Protein AF-Q3J6S4-F1 (afdb_monomer_lite)

InterPro domains:
  IPR027417 P-loop containing nucleoside triphosphate hydrolase [G3DSA:3.40.50.300] (1-61)
  IPR027417 P-loop containing nucleoside triphosphate hydrolase [SSF52540] (1-48)
  IPR041685 Endonuclease GajA/Old nuclease/RecF-like, AAA domain [PF13175] (1-50)

Organism: Nitrosococcus oceani (strain ATCC 19707 / BCRC 17464 / JCM 30415 / NCIMB 11848 / C-107) (NCBI:txid323261)

Foldseek 3Di:
DDDAKDFDCDFDLQHRDIDGDDPPDPDDDDDDDPPNCPVVVVVVVCVVVVCVVCVVVDDDDDPDDDPPDD

Secondary structure (DSSP, 8-state):
----EEEEEEETTEEEEEEE--TT-S-------TTSSHHHHHHHHHHHHHHHHHHTTS----SS------

Sequence (70 aa):
MRLKSLYIGQYKNLLDFSLSFDGSSFIDVFVGKNGTGKSNLFEALIEIFRHIVEYDRSKADLGFSLPCGL

Structure (mmCIF, N/CA/C/O backbone):
data_AF-Q3J6S4-F1
#
_entry.id   AF-Q3J6S4-F1
#
loop_
_atom_site.group_PDB
_atom_site.id
_atom_site.type_symbol
_atom_site.label_atom_id
_atom_site.label_alt_id
_atom_site.label_comp_id
_atom_site.label_asym_id
_atom_site.label_entity_id
_atom_site.label_seq_id
_atom_site.pdbx_PDB_ins_code
_atom_site.Cartn_x
_atom_site.Cartn_y
_atom_site.Cartn_z
_atom_site.occupancy
_atom_site.B_iso_or_equiv
_atom_site.auth_seq_id
_atom_site.auth_comp_id
_atom_site.auth_asym_id
_atom_site.auth_atom_id
_atom_site.pdbx_PDB_model_num
ATOM 1 N N . MET A 1 1 ? -5.355 3.063 -16.265 1.00 73.56 1 MET A N 1
ATOM 2 C CA . MET A 1 1 ? -5.801 2.025 -15.306 1.00 73.56 1 MET A CA 1
ATOM 3 C C . MET A 1 1 ? -5.896 2.683 -13.932 1.00 73.56 1 MET A C 1
ATOM 5 O O . MET A 1 1 ? -5.008 3.468 -13.628 1.00 73.56 1 MET A O 1
ATOM 9 N N . ARG A 1 2 ? -6.964 2.457 -13.150 1.00 86.44 2 ARG A N 1
ATOM 10 C CA . ARG A 1 2 ? -7.139 3.038 -11.801 1.00 86.44 2 ARG A CA 1
ATOM 11 C C . ARG A 1 2 ? -7.230 1.916 -10.768 1.00 86.44 2 ARG A C 1
ATOM 13 O O . ARG A 1 2 ? -7.953 0.947 -11.002 1.00 86.44 2 ARG A O 1
ATOM 20 N N . LEU A 1 3 ? -6.511 2.051 -9.654 1.00 88.81 3 LEU A N 1
ATOM 21 C CA . LEU A 1 3 ? -6.584 1.113 -8.535 1.00 88.81 3 LEU A CA 1
ATOM 22 C C . LEU A 1 3 ? -7.943 1.268 -7.833 1.00 88.81 3 LEU A C 1
ATOM 24 O O . LEU A 1 3 ? -8.322 2.381 -7.483 1.00 88.81 3 LEU A O 1
ATOM 28 N N . LYS A 1 4 ? -8.693 0.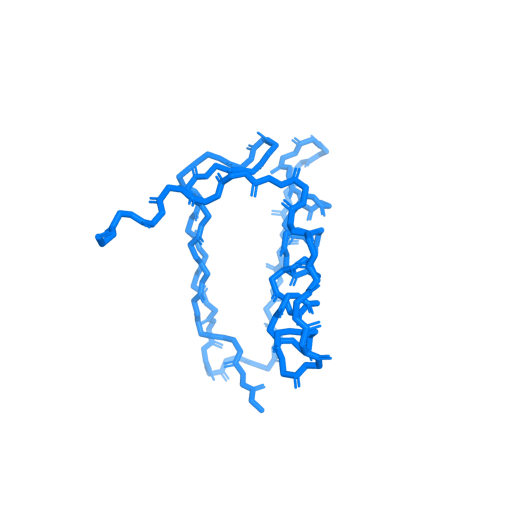169 -7.687 1.00 92.62 4 LYS A N 1
ATOM 29 C CA . LYS A 1 4 ? -10.030 0.168 -7.059 1.00 92.62 4 LYS A CA 1
ATOM 30 C C . LYS A 1 4 ? -9.987 -0.299 -5.609 1.00 92.62 4 LYS A C 1
ATOM 32 O O . LYS A 1 4 ? -10.639 0.277 -4.747 1.00 92.62 4 LYS A O 1
ATOM 37 N N . SER A 1 5 ? -9.200 -1.332 -5.349 1.00 94.31 5 SER A N 1
ATOM 38 C CA . SER A 1 5 ? -9.065 -1.943 -4.035 1.00 94.31 5 SER A CA 1
ATOM 39 C C . SER A 1 5 ? -7.688 -2.575 -3.889 1.00 94.31 5 SER A C 1
ATOM 41 O O . SER A 1 5 ? -7.078 -2.983 -4.879 1.00 94.31 5 SER A O 1
ATOM 43 N N . LEU A 1 6 ? -7.224 -2.675 -2.650 1.00 94.88 6 LEU A N 1
ATOM 44 C CA . LEU A 1 6 ? -5.990 -3.335 -2.255 1.00 94.88 6 LEU A CA 1
ATOM 45 C C . LEU A 1 6 ? -6.255 -4.141 -0.983 1.00 94.88 6 LEU A C 1
ATOM 47 O O . LEU A 1 6 ? -6.817 -3.612 -0.026 1.00 94.88 6 LEU A O 1
ATOM 51 N N . TYR A 1 7 ? -5.816 -5.396 -0.976 1.00 97.00 7 TYR A N 1
ATOM 52 C CA . TYR A 1 7 ? -5.769 -6.233 0.217 1.00 97.00 7 TYR A CA 1
ATOM 53 C C . TYR A 1 7 ? -4.333 -6.703 0.443 1.00 97.00 7 TYR A C 1
ATOM 55 O O . TYR A 1 7 ? -3.666 -7.138 -0.496 1.00 97.00 7 TYR A O 1
ATOM 63 N N . ILE A 1 8 ? -3.866 -6.596 1.684 1.00 95.75 8 ILE A N 1
ATOM 64 C CA . ILE A 1 8 ? -2.556 -7.051 2.143 1.00 95.75 8 ILE A CA 1
ATOM 65 C C . ILE A 1 8 ? -2.797 -7.928 3.371 1.00 95.75 8 ILE A C 1
ATOM 67 O O . ILE A 1 8 ? -3.136 -7.417 4.436 1.00 95.75 8 ILE A O 1
ATOM 71 N N . GLY A 1 9 ? -2.598 -9.241 3.225 1.00 95.50 9 GLY A N 1
ATOM 72 C CA . GLY A 1 9 ? -2.715 -10.176 4.347 1.00 95.50 9 GLY A CA 1
ATOM 73 C C . GLY A 1 9 ? -1.632 -9.934 5.399 1.00 95.50 9 GLY A C 1
ATOM 74 O O . GLY A 1 9 ? -1.928 -9.681 6.562 1.00 95.50 9 GLY A O 1
ATOM 75 N N . GLN A 1 10 ? -0.362 -9.934 4.985 1.00 95.00 10 GLN A N 1
ATOM 76 C CA . GLN A 1 10 ? 0.755 -9.646 5.881 1.00 95.00 10 GLN A CA 1
ATOM 77 C C . GLN A 1 10 ? 1.905 -8.973 5.128 1.00 95.00 10 GLN A C 1
ATOM 79 O O . GLN A 1 10 ? 2.485 -9.556 4.216 1.00 95.00 10 GLN A O 1
ATOM 84 N N . TYR A 1 11 ? 2.252 -7.751 5.531 1.00 95.50 11 TYR A N 1
ATOM 85 C CA . TYR A 1 11 ? 3.443 -7.043 5.061 1.00 95.50 11 TYR A CA 1
ATOM 86 C C . TYR A 1 11 ? 3.920 -6.038 6.112 1.00 95.50 11 TYR A C 1
ATOM 88 O O . TYR A 1 11 ? 3.278 -5.015 6.356 1.00 95.50 11 TYR A O 1
ATOM 96 N N . LYS A 1 12 ? 5.072 -6.303 6.736 1.00 95.44 12 LYS A N 1
ATOM 97 C CA . LYS A 1 12 ? 5.623 -5.473 7.823 1.00 95.44 12 LYS A CA 1
ATOM 98 C C . LYS A 1 12 ? 4.571 -5.233 8.922 1.00 95.44 12 LYS A C 1
ATOM 100 O O . LYS A 1 12 ? 4.142 -6.180 9.569 1.00 95.44 12 LYS A O 1
ATOM 105 N N . ASN A 1 13 ? 4.157 -3.983 9.140 1.00 93.88 13 ASN A N 1
ATOM 106 C CA . ASN A 1 13 ? 3.134 -3.615 10.127 1.00 93.88 13 ASN A CA 1
ATOM 107 C C . ASN A 1 13 ? 1.701 -3.546 9.553 1.00 93.88 13 ASN A C 1
ATOM 109 O O . ASN A 1 13 ? 0.795 -3.109 10.260 1.00 93.88 13 ASN A O 1
ATOM 113 N N . LEU A 1 14 ? 1.498 -3.931 8.289 1.00 95.12 14 LEU A N 1
ATOM 114 C CA . LEU A 1 14 ? 0.187 -4.073 7.661 1.00 95.12 14 LEU A CA 1
ATOM 115 C C . LEU A 1 14 ? -0.264 -5.528 7.820 1.00 95.12 14 LEU A C 1
ATOM 117 O O . LEU A 1 14 ? 0.270 -6.422 7.161 1.00 95.12 14 LEU A O 1
ATOM 121 N N . LEU A 1 15 ? -1.213 -5.756 8.724 1.00 95.50 15 LEU A N 1
ATOM 122 C CA . LEU A 1 15 ? -1.808 -7.062 9.005 1.00 95.50 15 LEU A CA 1
ATOM 123 C C . LEU A 1 15 ? -3.294 -6.989 8.667 1.00 95.50 15 LEU A C 1
ATOM 125 O O . LEU A 1 15 ? -3.973 -6.086 9.159 1.00 95.50 15 LEU A O 1
ATOM 129 N N . ASP A 1 16 ? -3.763 -7.890 7.806 1.00 96.44 16 ASP A N 1
ATOM 130 C CA . ASP A 1 16 ? -5.141 -7.940 7.304 1.00 96.44 16 ASP A CA 1
ATOM 131 C C . ASP A 1 16 ? -5.663 -6.571 6.839 1.00 96.44 16 ASP A C 1
ATOM 133 O O . ASP A 1 16 ? -6.795 -6.154 7.100 1.00 96.44 16 ASP A O 1
ATOM 137 N N . PHE A 1 17 ? -4.801 -5.834 6.142 1.00 95.44 17 PHE A N 1
ATOM 138 C CA . PHE A 1 17 ? -5.063 -4.468 5.726 1.00 95.44 17 PHE A CA 1
ATOM 139 C C . PHE A 1 17 ? -5.878 -4.443 4.431 1.00 95.44 17 PHE A C 1
ATOM 141 O O . PHE A 1 17 ? -5.481 -5.021 3.419 1.00 95.44 17 PHE A O 1
ATOM 148 N N . SER A 1 18 ? -6.994 -3.715 4.447 1.00 95.69 18 SER A N 1
ATOM 149 C CA . SER A 1 18 ? -7.850 -3.492 3.278 1.00 95.69 18 SER A CA 1
ATOM 150 C C . SER A 1 18 ? -8.010 -2.001 3.003 1.00 95.69 18 SER A C 1
ATOM 152 O O . SER A 1 18 ? -8.288 -1.222 3.914 1.00 95.69 18 SER A O 1
ATOM 154 N N . LEU A 1 19 ? -7.889 -1.609 1.737 1.00 94.25 19 LEU A N 1
ATOM 155 C CA . LEU A 1 19 ? -8.102 -0.242 1.271 1.00 94.25 19 LEU A CA 1
ATOM 156 C C . LEU A 1 19 ? -8.985 -0.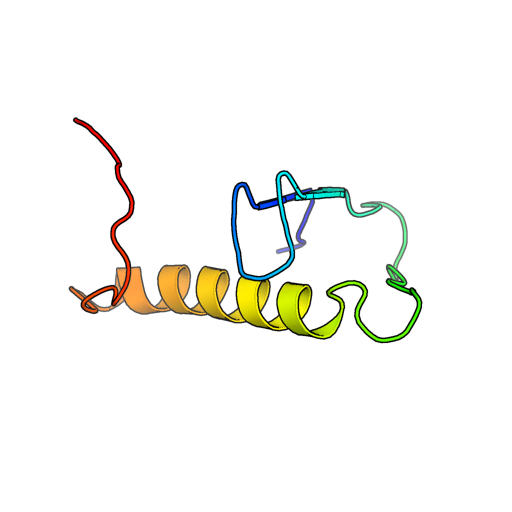254 0.024 1.00 94.25 19 LEU A C 1
ATOM 158 O O . LEU A 1 19 ? -8.720 -0.990 -0.925 1.00 94.25 19 LEU A O 1
ATOM 162 N N . SER A 1 20 ? -10.024 0.577 0.024 1.00 93.50 20 SER A N 1
ATOM 163 C CA . SER A 1 20 ? -10.891 0.813 -1.134 1.00 93.50 20 SER A CA 1
ATOM 164 C C . SER A 1 20 ? -10.765 2.272 -1.552 1.00 93.50 20 SER A C 1
ATOM 166 O O . SER A 1 20 ? -10.846 3.156 -0.703 1.00 93.50 20 SER A O 1
ATOM 168 N N . PHE A 1 21 ? -10.544 2.508 -2.842 1.00 90.88 21 PHE A N 1
ATOM 169 C CA . PHE A 1 21 ? -10.388 3.847 -3.411 1.00 90.88 21 PHE A CA 1
ATOM 170 C C . PHE A 1 21 ? -11.733 4.355 -3.920 1.00 90.88 21 PHE A C 1
ATOM 172 O O . PHE A 1 21 ? -12.514 3.586 -4.495 1.00 90.88 21 PHE A O 1
ATOM 179 N N . ASP A 1 22 ? -11.998 5.648 -3.754 1.00 86.88 22 ASP A N 1
ATOM 180 C CA . ASP A 1 22 ? -13.221 6.243 -4.279 1.00 86.88 22 ASP A CA 1
ATOM 181 C C . ASP A 1 22 ? -13.081 6.470 -5.785 1.00 86.88 22 ASP A C 1
ATOM 183 O O . ASP A 1 22 ? -12.478 7.436 -6.242 1.00 86.88 22 ASP A O 1
ATOM 187 N N . GLY A 1 23 ? -13.685 5.587 -6.581 1.00 80.94 23 GLY A N 1
ATOM 188 C CA . GLY A 1 23 ? -13.643 5.653 -8.041 1.00 80.94 23 GLY A CA 1
ATOM 189 C C . GLY A 1 23 ? -14.205 6.944 -8.655 1.00 80.94 23 GLY A C 1
ATOM 190 O O . GLY A 1 23 ? -13.889 7.215 -9.817 1.00 80.94 23 GLY A O 1
ATOM 191 N N . SER A 1 24 ? -14.997 7.723 -7.909 1.00 85.62 24 SER A N 1
ATOM 192 C CA . SER A 1 24 ? -15.607 8.979 -8.365 1.00 85.62 24 SER A CA 1
ATOM 193 C C . SER A 1 24 ? -14.754 10.216 -8.070 1.00 85.62 24 SER A C 1
ATOM 195 O O . SER A 1 24 ? -14.754 11.165 -8.856 1.00 85.62 24 SER A O 1
ATOM 197 N N . SER A 1 25 ? -13.971 10.186 -6.990 1.00 84.44 25 SER A N 1
ATOM 198 C CA . SER A 1 25 ? -13.100 11.292 -6.594 1.00 84.44 25 SER A CA 1
ATOM 199 C C . SER A 1 25 ? -11.842 11.366 -7.453 1.00 84.44 25 SER A C 1
ATOM 201 O O . SER A 1 25 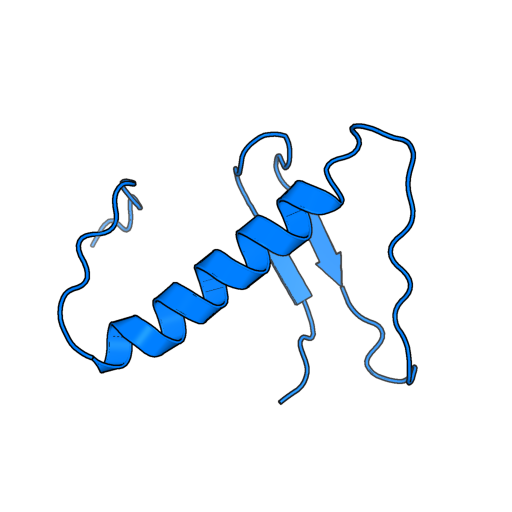? -11.272 10.346 -7.835 1.00 84.44 25 SER A O 1
ATOM 203 N N . PHE A 1 26 ? -11.371 12.580 -7.749 1.00 86.75 26 PHE A N 1
ATOM 204 C CA . PHE A 1 26 ? -10.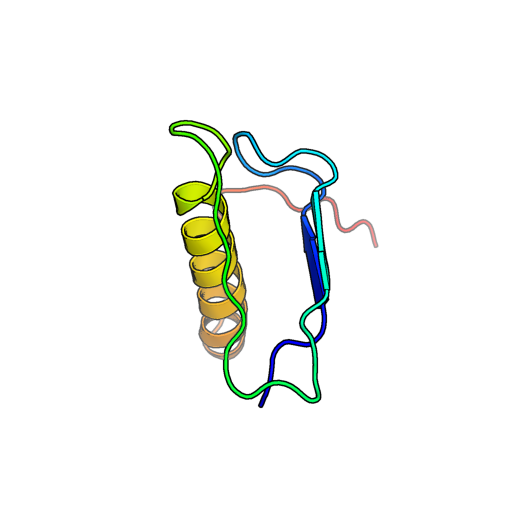126 12.790 -8.501 1.00 86.75 26 PHE A CA 1
ATOM 205 C C . PHE A 1 26 ? -8.871 12.474 -7.667 1.00 86.75 26 PHE A C 1
ATOM 207 O O . PHE A 1 26 ? -7.865 12.034 -8.217 1.00 86.75 26 PHE A O 1
ATOM 214 N N . ILE A 1 27 ? -8.931 12.687 -6.347 1.00 89.81 27 ILE A N 1
ATOM 215 C CA . ILE A 1 27 ? -7.808 12.507 -5.418 1.00 89.81 27 ILE A CA 1
ATOM 216 C C . ILE A 1 27 ? -8.275 11.677 -4.226 1.00 89.81 27 ILE A C 1
ATOM 218 O O . ILE A 1 27 ? -9.281 12.004 -3.601 1.00 89.81 27 ILE A O 1
ATOM 222 N N . ASP A 1 28 ? -7.493 10.658 -3.881 1.00 90.56 28 ASP A N 1
ATOM 223 C CA . ASP A 1 28 ? -7.623 9.895 -2.643 1.00 90.56 28 ASP A CA 1
ATOM 224 C C . ASP A 1 28 ? -6.534 10.354 -1.656 1.00 90.56 28 ASP A C 1
ATOM 226 O O . ASP A 1 28 ? -5.351 10.418 -2.000 1.00 90.56 28 ASP A O 1
ATOM 230 N N . VAL A 1 29 ? -6.920 10.689 -0.421 1.00 92.00 29 VAL A N 1
ATOM 231 C CA . VAL A 1 29 ? -5.997 11.187 0.613 1.00 92.00 29 VAL A CA 1
ATOM 232 C C . VAL A 1 29 ? -5.805 10.126 1.692 1.00 92.00 29 VAL A C 1
ATOM 234 O O . VAL A 1 29 ? -6.740 9.781 2.410 1.00 92.00 29 VAL A O 1
ATOM 237 N N . PHE A 1 30 ? -4.571 9.641 1.844 1.00 91.44 30 PHE A N 1
ATOM 238 C CA . PHE A 1 30 ? -4.207 8.677 2.881 1.00 91.44 30 PHE A CA 1
ATOM 239 C C . PHE A 1 30 ? -3.397 9.347 3.998 1.00 91.44 30 PHE A C 1
ATOM 241 O O . PHE A 1 30 ? -2.251 9.753 3.800 1.00 91.44 30 PHE A O 1
ATOM 248 N N . VAL A 1 31 ? -3.990 9.461 5.189 1.00 93.38 31 VAL A N 1
ATOM 249 C CA . VAL A 1 31 ? -3.407 10.151 6.352 1.00 93.38 31 VAL A CA 1
ATOM 250 C C . VAL A 1 31 ? -3.432 9.275 7.600 1.00 93.38 31 VAL A C 1
ATOM 252 O O . VAL A 1 31 ? -4.260 8.384 7.751 1.00 93.38 31 VAL A O 1
ATOM 255 N N . GLY A 1 32 ? -2.506 9.530 8.523 1.00 92.62 32 GLY A N 1
ATOM 256 C CA . GLY A 1 32 ? -2.373 8.767 9.761 1.00 92.62 32 GLY A CA 1
ATOM 257 C C . GLY A 1 32 ? -1.183 9.236 10.592 1.00 92.62 32 GLY A C 1
ATOM 258 O O . GLY A 1 32 ? -0.326 9.972 10.095 1.00 92.62 32 GLY A O 1
ATOM 259 N N . LYS A 1 33 ? -1.102 8.801 11.853 1.00 95.50 33 LYS A N 1
ATOM 260 C CA . LYS A 1 33 ? 0.016 9.126 12.757 1.00 95.50 33 LYS A CA 1
ATOM 261 C C . LYS A 1 33 ? 1.346 8.545 12.251 1.00 95.50 33 LYS A C 1
ATOM 263 O O . LYS A 1 33 ? 1.387 7.696 11.356 1.00 95.50 33 LYS A O 1
ATOM 268 N N . ASN A 1 34 ? 2.465 9.013 12.794 1.00 94.31 34 ASN A N 1
ATOM 269 C CA . ASN A 1 34 ? 3.764 8.401 12.505 1.00 94.31 34 ASN A CA 1
ATOM 270 C C . ASN A 1 34 ? 3.769 6.941 12.982 1.00 94.31 34 ASN A C 1
ATOM 272 O O . ASN A 1 34 ? 3.204 6.631 14.027 1.00 94.31 34 ASN A O 1
ATOM 276 N N . GLY A 1 35 ? 4.349 6.044 12.182 1.00 92.00 35 GLY A N 1
ATOM 277 C CA . GLY A 1 35 ? 4.392 4.608 12.484 1.00 92.00 35 GLY A CA 1
ATOM 278 C C . GLY A 1 35 ? 3.143 3.796 12.108 1.00 92.00 35 GLY A C 1
ATOM 279 O O . GLY A 1 35 ? 3.167 2.581 12.253 1.00 92.00 35 GLY A O 1
ATOM 280 N N . THR A 1 36 ? 2.078 4.396 11.558 1.00 93.38 36 THR A N 1
ATOM 281 C CA . THR A 1 36 ? 0.843 3.658 11.197 1.00 93.38 36 THR A CA 1
ATOM 282 C C . THR A 1 36 ? 0.910 2.899 9.866 1.00 93.38 36 THR A C 1
ATOM 284 O O . THR A 1 36 ? -0.116 2.463 9.365 1.00 93.38 36 THR A O 1
ATOM 287 N N . GLY A 1 37 ? 2.091 2.775 9.248 1.00 94.75 37 GLY A N 1
ATOM 288 C CA . GLY A 1 37 ? 2.261 1.995 8.011 1.00 94.75 37 GLY A CA 1
ATOM 289 C C . GLY A 1 37 ? 2.041 2.756 6.700 1.00 94.75 37 GLY A C 1
ATOM 290 O O . GLY A 1 37 ? 1.944 2.125 5.657 1.00 94.75 37 GLY A O 1
ATOM 291 N N . LYS A 1 38 ? 2.019 4.099 6.710 1.00 96.62 38 LYS A N 1
ATOM 292 C CA . LYS A 1 38 ? 1.896 4.902 5.473 1.00 96.62 38 LYS A CA 1
ATOM 293 C C . LYS A 1 38 ? 3.000 4.614 4.456 1.00 96.62 38 LYS A C 1
ATOM 295 O O . LYS A 1 38 ? 2.698 4.326 3.308 1.00 96.62 38 LYS A O 1
ATOM 300 N N . SER A 1 39 ? 4.262 4.648 4.878 1.00 97.00 39 SER A N 1
ATOM 301 C CA . SER A 1 39 ? 5.380 4.308 3.990 1.00 97.00 39 SER A CA 1
ATOM 302 C C . SER A 1 39 ? 5.331 2.839 3.565 1.00 97.00 39 SER A C 1
ATOM 304 O O . SER A 1 39 ? 5.527 2.546 2.394 1.00 97.00 39 SER A O 1
ATOM 306 N N . ASN A 1 40 ? 4.957 1.938 4.479 1.00 96.31 40 ASN A N 1
ATOM 307 C CA . ASN A 1 40 ? 4.847 0.507 4.190 1.00 96.31 40 ASN A CA 1
ATOM 308 C C . ASN A 1 40 ? 3.752 0.199 3.152 1.00 96.31 40 ASN A C 1
ATOM 310 O O . ASN A 1 40 ? 3.919 -0.717 2.356 1.00 96.31 40 ASN A O 1
ATOM 314 N N . LEU A 1 41 ? 2.663 0.979 3.114 1.00 96.12 41 LEU A N 1
ATOM 315 C CA . LEU A 1 41 ? 1.643 0.883 2.064 1.00 96.12 41 LEU A CA 1
ATOM 316 C C . LEU A 1 41 ? 2.235 1.212 0.688 1.00 96.12 41 LEU A C 1
ATOM 318 O O . LEU A 1 41 ? 1.987 0.488 -0.274 1.00 96.12 41 LEU A O 1
ATOM 322 N N . PHE A 1 42 ? 3.025 2.283 0.587 1.00 95.81 42 PHE A N 1
ATOM 323 C CA . PHE A 1 42 ? 3.683 2.649 -0.670 1.00 95.81 42 PHE A CA 1
ATOM 324 C C . PHE A 1 42 ? 4.734 1.620 -1.092 1.00 95.81 42 PHE A C 1
ATOM 326 O O . PHE A 1 42 ? 4.794 1.278 -2.267 1.00 95.81 42 PHE A O 1
ATOM 333 N N . GLU A 1 43 ? 5.517 1.088 -0.155 1.00 96.25 43 GLU A N 1
ATOM 334 C CA . GLU A 1 43 ? 6.475 0.012 -0.435 1.00 96.25 43 GLU A CA 1
ATOM 335 C C . GLU A 1 43 ? 5.772 -1.247 -0.960 1.00 96.25 43 GLU A C 1
ATOM 337 O O . GLU A 1 43 ? 6.155 -1.757 -2.012 1.00 96.25 43 GLU A O 1
ATOM 342 N N . ALA A 1 44 ? 4.692 -1.687 -0.304 1.00 95.94 44 ALA A N 1
ATOM 343 C CA . ALA A 1 44 ? 3.896 -2.826 -0.758 1.00 95.94 44 ALA A CA 1
ATOM 344 C C . ALA A 1 44 ? 3.311 -2.592 -2.161 1.00 95.94 44 ALA A C 1
ATOM 346 O O . ALA A 1 44 ? 3.369 -3.474 -3.015 1.00 95.94 44 ALA A O 1
ATOM 347 N N . LEU A 1 45 ? 2.786 -1.391 -2.435 1.00 94.62 45 LEU A N 1
ATOM 348 C CA . LEU A 1 45 ? 2.281 -1.029 -3.763 1.00 94.62 45 LEU A CA 1
ATOM 349 C C . LEU A 1 45 ? 3.378 -1.099 -4.831 1.00 94.62 45 LEU A C 1
ATOM 351 O O . LEU A 1 45 ? 3.148 -1.656 -5.905 1.00 94.62 45 LEU A O 1
ATOM 355 N N . ILE A 1 46 ? 4.563 -0.555 -4.544 1.00 94.12 46 ILE A N 1
ATOM 356 C CA . ILE A 1 46 ? 5.702 -0.590 -5.467 1.00 94.12 46 ILE A CA 1
ATOM 357 C C . ILE A 1 46 ? 6.120 -2.036 -5.733 1.00 94.12 46 ILE A C 1
ATOM 359 O O . ILE A 1 46 ? 6.308 -2.393 -6.892 1.00 94.12 46 ILE A O 1
ATOM 363 N N . GLU A 1 47 ? 6.225 -2.880 -4.706 1.00 92.25 47 GLU A N 1
ATOM 364 C CA . GLU A 1 47 ? 6.580 -4.293 -4.869 1.00 92.25 47 GLU A CA 1
ATOM 365 C C . GLU A 1 47 ? 5.554 -5.067 -5.702 1.00 92.25 47 GLU A C 1
ATOM 367 O O . GLU A 1 47 ? 5.949 -5.814 -6.598 1.00 92.25 47 GLU A O 1
ATOM 372 N N . ILE A 1 48 ? 4.254 -4.853 -5.473 1.00 91.88 48 ILE A N 1
ATOM 373 C CA . ILE A 1 48 ? 3.182 -5.478 -6.262 1.00 91.88 48 ILE A CA 1
ATOM 374 C C . ILE A 1 48 ? 3.316 -5.090 -7.736 1.00 91.88 48 ILE A C 1
ATOM 376 O O . ILE A 1 48 ? 3.341 -5.962 -8.604 1.00 91.88 48 ILE A O 1
ATOM 380 N N . PHE A 1 49 ? 3.431 -3.794 -8.042 1.00 90.56 49 PHE A N 1
ATOM 381 C CA . PHE A 1 49 ? 3.550 -3.344 -9.431 1.00 90.56 49 PHE A CA 1
ATOM 382 C C . PHE A 1 49 ? 4.865 -3.774 -10.073 1.00 90.56 49 PHE A C 1
ATOM 384 O O . PHE A 1 49 ? 4.864 -4.172 -11.236 1.00 90.56 49 PHE A O 1
ATOM 391 N N . ARG A 1 50 ? 5.970 -3.743 -9.322 1.00 89.44 50 ARG A N 1
ATOM 392 C CA . ARG A 1 50 ? 7.265 -4.252 -9.773 1.00 89.44 50 ARG A CA 1
ATOM 393 C C . ARG A 1 50 ? 7.146 -5.719 -10.154 1.00 89.44 50 ARG A C 1
ATOM 395 O O . ARG A 1 50 ? 7.544 -6.078 -11.254 1.00 89.44 50 ARG A O 1
ATOM 402 N N . HIS A 1 51 ? 6.534 -6.534 -9.298 1.00 85.50 51 HIS A N 1
ATOM 403 C CA . HIS A 1 51 ? 6.315 -7.942 -9.584 1.00 85.50 51 HIS A CA 1
ATOM 404 C C . HIS A 1 51 ? 5.445 -8.135 -10.828 1.00 85.50 51 HIS A C 1
ATOM 406 O O . HIS A 1 51 ? 5.824 -8.901 -11.696 1.00 85.50 51 HIS A O 1
ATOM 412 N N . ILE A 1 52 ? 4.340 -7.401 -10.983 1.00 84.81 52 ILE A N 1
ATOM 413 C CA . ILE A 1 52 ? 3.480 -7.500 -12.177 1.00 84.81 52 ILE A CA 1
ATOM 414 C C . ILE A 1 52 ? 4.250 -7.155 -13.464 1.00 84.81 52 ILE A C 1
ATOM 416 O O . ILE A 1 52 ? 4.106 -7.846 -14.468 1.00 84.81 52 ILE A O 1
ATOM 420 N N . VAL A 1 53 ? 5.074 -6.103 -13.443 1.00 82.25 53 VAL A N 1
ATOM 421 C CA . VAL A 1 53 ? 5.847 -5.654 -14.615 1.00 82.25 53 VAL A CA 1
ATOM 422 C C . VAL A 1 53 ? 7.033 -6.579 -14.912 1.00 82.25 53 VAL A C 1
ATOM 424 O O . VAL A 1 53 ? 7.371 -6.802 -16.072 1.00 82.25 53 VAL A O 1
ATOM 427 N N . GLU A 1 54 ? 7.691 -7.109 -13.882 1.00 80.00 54 GLU A N 1
ATOM 428 C CA . GLU A 1 54 ? 8.829 -8.023 -14.025 1.00 80.00 54 GLU A CA 1
ATOM 429 C C . GLU A 1 54 ? 8.402 -9.468 -14.310 1.00 80.00 54 GLU A C 1
ATOM 431 O O . GLU A 1 54 ? 9.155 -10.202 -14.947 1.00 80.00 54 GLU A O 1
ATOM 436 N N . TYR A 1 55 ? 7.194 -9.875 -13.911 1.00 61.97 55 TYR A N 1
ATOM 437 C CA . TYR A 1 55 ? 6.637 -11.196 -14.212 1.00 61.97 55 TYR A CA 1
ATOM 438 C C 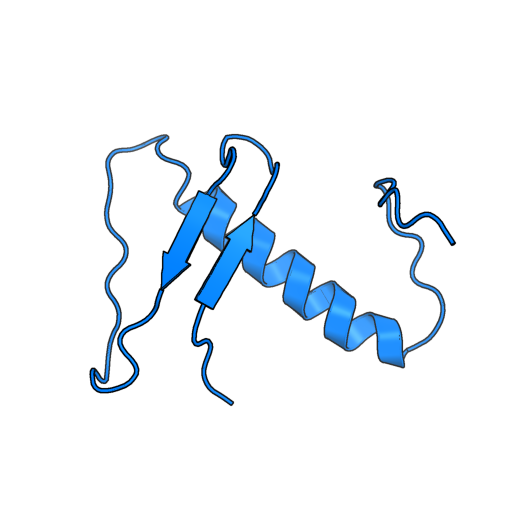. TYR A 1 55 ? 6.538 -11.431 -15.727 1.00 61.97 55 TYR A C 1
ATOM 440 O O . TYR A 1 55 ? 6.826 -12.528 -16.203 1.00 61.97 55 TYR A O 1
ATOM 448 N N . ASP A 1 56 ? 6.255 -10.376 -16.498 1.00 57.38 56 ASP A N 1
ATOM 449 C CA . ASP A 1 56 ? 6.245 -10.401 -17.968 1.00 57.38 56 ASP A CA 1
ATOM 450 C C . ASP A 1 56 ? 7.662 -10.500 -18.581 1.00 57.38 56 ASP A C 1
ATOM 452 O O . ASP A 1 56 ? 7.835 -10.835 -19.750 1.00 57.38 56 ASP A O 1
ATOM 456 N N . ARG A 1 57 ? 8.717 -10.260 -17.785 1.00 55.19 57 ARG A N 1
ATOM 457 C CA . ARG A 1 57 ? 10.125 -10.285 -18.224 1.00 55.19 57 ARG A CA 1
ATOM 458 C C . ARG A 1 57 ? 10.898 -11.563 -17.904 1.00 55.19 57 ARG A C 1
ATOM 460 O O . ARG A 1 57 ? 12.088 -11.609 -18.201 1.00 55.19 57 ARG A O 1
ATOM 467 N N . SER A 1 58 ? 10.229 -12.620 -17.443 1.00 55.31 58 SER A N 1
ATOM 468 C CA . SER A 1 58 ? 10.784 -13.945 -17.110 1.00 55.31 58 SER A CA 1
ATOM 469 C C . SER A 1 58 ? 11.517 -14.030 -15.757 1.00 55.31 58 SER A C 1
ATOM 471 O O . SER A 1 58 ? 12.528 -13.380 -15.528 1.00 55.31 58 SER A O 1
ATOM 473 N N . LYS A 1 59 ? 11.004 -14.898 -14.867 1.00 53.72 59 LYS A N 1
ATOM 474 C CA . LYS A 1 59 ? 11.699 -15.496 -13.704 1.00 53.72 59 LYS A CA 1
ATOM 475 C C . LYS A 1 59 ? 12.532 -14.544 -12.818 1.00 53.72 59 LYS A C 1
ATOM 477 O O . LYS A 1 59 ? 13.715 -14.798 -12.592 1.00 53.72 59 LYS A O 1
ATOM 482 N N . ALA A 1 60 ? 11.932 -13.503 -12.247 1.00 47.97 60 ALA A N 1
ATOM 483 C CA . ALA A 1 60 ? 12.571 -12.802 -11.132 1.00 47.97 60 ALA A CA 1
ATOM 484 C C . ALA A 1 60 ? 12.335 -13.588 -9.830 1.00 47.97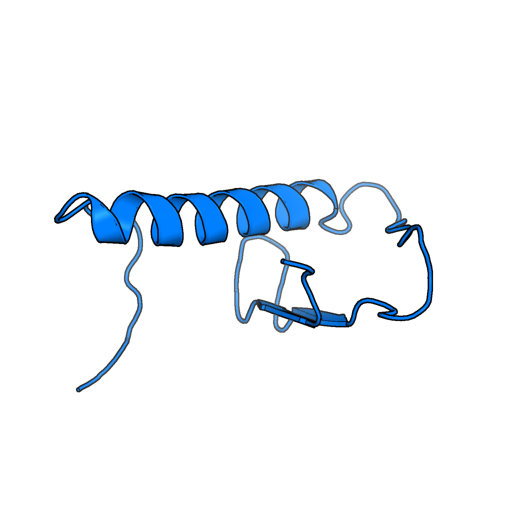 60 ALA A C 1
ATOM 486 O O . ALA A 1 60 ? 11.196 -13.743 -9.395 1.00 47.97 60 ALA A O 1
ATOM 487 N N . ASP A 1 61 ? 13.415 -14.122 -9.256 1.00 55.03 61 ASP A N 1
ATOM 488 C CA . ASP A 1 61 ? 13.445 -14.839 -7.979 1.00 55.03 61 ASP A CA 1
ATOM 489 C C . ASP A 1 61 ? 12.844 -13.958 -6.871 1.00 55.03 61 ASP A C 1
ATOM 491 O O . ASP A 1 61 ? 13.382 -12.907 -6.508 1.00 55.03 61 ASP A O 1
ATOM 495 N N . LEU A 1 62 ? 11.660 -14.340 -6.398 1.00 56.91 62 LEU A N 1
ATOM 496 C CA . LEU A 1 62 ? 10.962 -13.635 -5.335 1.00 56.91 62 LEU A CA 1
ATOM 497 C C . LEU A 1 62 ? 11.628 -14.040 -4.026 1.00 56.91 62 LEU A C 1
ATOM 499 O O . LEU A 1 62 ? 11.463 -15.165 -3.565 1.00 56.91 62 LEU A O 1
ATOM 503 N N . GLY A 1 63 ? 12.352 -13.113 -3.399 1.00 56.06 63 GLY A N 1
ATOM 504 C CA . GLY A 1 63 ? 12.954 -13.286 -2.070 1.00 56.06 63 GLY A CA 1
ATOM 505 C C . GLY A 1 63 ? 11.947 -13.459 -0.919 1.00 56.06 63 GLY A C 1
ATOM 506 O O . GLY A 1 63 ? 12.255 -13.108 0.216 1.00 56.06 63 GLY A O 1
ATOM 507 N N . PHE A 1 64 ? 10.739 -13.951 -1.197 1.00 54.81 64 PHE A N 1
ATOM 508 C CA . PHE A 1 64 ? 9.715 -14.319 -0.230 1.00 54.81 64 PHE A CA 1
ATOM 509 C C . PHE A 1 64 ? 8.834 -15.443 -0.795 1.00 54.81 64 PHE A C 1
ATOM 511 O O . PHE A 1 64 ? 8.443 -15.439 -1.962 1.00 54.81 64 PHE A O 1
ATOM 518 N N . SER A 1 65 ? 8.514 -16.424 0.049 1.00 41.50 65 SER A N 1
ATOM 519 C CA . SER A 1 65 ? 7.650 -17.549 -0.295 1.00 41.50 65 SER A CA 1
ATOM 520 C C . SER A 1 65 ? 6.184 -17.113 -0.305 1.00 41.50 65 SER A C 1
ATOM 522 O O . SER A 1 65 ? 5.600 -16.819 0.734 1.00 41.50 65 SER A O 1
ATOM 524 N N . LEU A 1 66 ? 5.562 -17.103 -1.485 1.00 48.38 66 LEU A N 1
ATOM 525 C CA . LEU A 1 66 ? 4.105 -17.112 -1.603 1.00 48.38 66 LEU A CA 1
ATOM 526 C C . LEU A 1 66 ? 3.647 -18.577 -1.549 1.00 48.38 66 LEU A C 1
ATOM 528 O O . LEU A 1 66 ? 3.948 -19.322 -2.485 1.00 48.38 66 LEU A O 1
ATOM 532 N N . PRO A 1 67 ? 2.935 -19.032 -0.501 1.00 39.94 67 PRO A N 1
ATOM 533 C CA . PRO A 1 67 ? 2.326 -20.351 -0.503 1.00 39.94 67 PRO A CA 1
ATOM 534 C C . PRO A 1 67 ? 1.083 -20.297 -1.395 1.00 39.94 67 PRO A C 1
ATOM 536 O O . PRO A 1 67 ? -0.045 -20.214 -0.920 1.00 39.94 67 PRO A O 1
ATOM 539 N N . CYS A 1 68 ? 1.289 -20.308 -2.709 1.00 43.59 68 CYS A N 1
ATOM 540 C CA . CYS A 1 68 ? 0.233 -20.646 -3.650 1.00 43.59 68 CYS A CA 1
ATOM 541 C C . CYS A 1 68 ? 0.351 -22.146 -3.914 1.00 43.59 68 CYS A C 1
ATOM 543 O O . CYS A 1 68 ? 1.146 -22.582 -4.743 1.00 43.59 68 CYS A O 1
ATOM 545 N N . GLY A 1 69 ? -0.382 -22.929 -3.121 1.00 47.91 69 GLY A N 1
ATOM 546 C CA . GLY A 1 69 ? -0.564 -24.352 -3.361 1.00 47.91 69 GLY A CA 1
ATOM 547 C C . GLY A 1 69 ? -1.443 -24.566 -4.590 1.00 47.91 69 GLY A C 1
ATOM 548 O O . GLY A 1 69 ? -2.607 -24.165 -4.597 1.00 47.91 69 GLY A O 1
ATOM 549 N N . LEU A 1 70 ? -0.860 -25.207 -5.597 1.00 35.47 70 LEU A N 1
ATOM 550 C CA . LEU A 1 70 ? -1.529 -26.087 -6.548 1.00 35.47 70 LEU A CA 1
ATOM 551 C C . LEU A 1 70 ? -0.800 -27.429 -6.500 1.00 35.47 70 LEU A C 1
ATOM 553 O O . LEU A 1 70 ? 0.453 -27.398 -6.486 1.00 35.47 70 LEU A O 1
#

pLDDT: mean 82.44, std 18.16, range [35.47, 97.0]

Radius of gyration: 14.13 Å; chains: 1; bounding box: 29×39×31 Å